Protein AF-A0A8T4VL46-F1 (afdb_monomer)

Mean predicted aligned error: 4.06 Å

pLDDT: mean 91.58, std 6.76, range [47.56, 97.81]

Secondary structure (DSSP, 8-state):
-PPPB-EEEEEE-PPTT---EESSS-EEEEE-SS-EEEEEE-GGG-GGGEESS--S-TT-TTTS-GGG--TTEEEEEEEE-SSS-EETTEEEE-TT-EEEEEEE-STTTSTTSS-B-TT-EEEEEEE-SSSPPEEEEEE--SS--SS-----

Radius of gyration: 14.81 Å; Cα contacts (8 Å, |Δi|>4): 368; chains: 1; bounding box: 34×27×42 Å

Foldseek 3Di:
DDDFAFKDKDKDADDVPDDKFWLQQKWKWKDLPPDIEIEGEDQLPHQQQEQAEPDDDPPDSVRHVLVPAFLRYKGKHWHDDDPPQDDSNTGIHDPPTMMIIMAGQPACRGVVNHGQHAQTWMWMWIGTPDDDIDIDTFTHHNDDPDPDDDTD

Solvent-accessible surface area (backbone atoms only — not comparable to full-atom values): 8465 Å² total; per-residue (Å²): 125,57,78,58,50,36,70,46,78,47,78,45,63,67,60,92,89,57,72,75,35,48,47,71,67,21,37,36,40,42,30,60,86,83,52,74,30,62,25,36,53,56,18,65,87,37,66,54,26,33,25,87,64,63,78,80,68,90,84,44,66,88,52,32,44,55,90,76,41,45,38,46,28,29,27,44,27,33,65,37,68,91,84,70,49,62,40,67,80,50,36,33,43,39,95,85,27,30,36,32,41,37,37,30,19,42,45,77,48,8,47,67,46,33,48,50,51,66,64,39,51,37,42,33,35,40,37,48,76,66,80,78,63,46,80,45,55,36,63,41,55,90,67,50,86,63,96,76,82,92,80,99

Sequence (152 aa):
TYNDIWCLAVIVAPKPGSERIDLNTTYILLSDGTKKALLSYAGYNTTEFWDADVNGDIFSTTDVNWTNLSNEQFGIGVLQDYDGSMSQTNPVLNRGDKAVLYIFTNDTTGVFSDQIPTRTEIFGRIIPEIGSPGVISFTSPKAYVNKIYVLQ

Nearest PDB structures (foldseek):
  7ofq-assembly1_B  TM=8.487E-01  e=1.292E-13  Methanocaldococcus villosus
  5ya6-assembly1_A  TM=8.967E-01  e=7.562E-13  Methanocaldococcus jannaschii DSM 2661
  5o4u-assembly1_O  TM=9.314E-01  e=4.172E-12  Pyrococcus furiosus DSM 3638
  7ofq-assembly1_A  TM=8.809E-01  e=2.183E-12  Methanocaldococcus villosus
  8rh5-assembly1_V  TM=8.743E-01  e=3.496E-12  Oxyplasma meridianum

Structure (mmCIF, N/CA/C/O backbone):
data_AF-A0A8T4VL46-F1
#
_entry.id   AF-A0A8T4VL46-F1
#
loop_
_atom_site.group_PDB
_atom_site.id
_atom_site.type_symbol
_atom_site.label_atom_id
_atom_site.label_alt_id
_atom_site.label_comp_id
_atom_site.label_asym_id
_atom_site.label_entity_id
_atom_site.label_seq_id
_atom_site.pdbx_PDB_ins_code
_atom_site.Cartn_x
_atom_site.Cartn_y
_atom_site.Cartn_z
_atom_site.occupancy
_atom_site.B_iso_or_equiv
_atom_site.auth_seq_id
_atom_site.auth_comp_id
_atom_site.auth_asym_id
_atom_site.auth_atom_id
_atom_site.pdbx_PDB_model_num
ATOM 1 N N . THR A 1 1 ? -10.001 -14.162 20.152 1.00 47.56 1 THR A N 1
ATOM 2 C CA . THR A 1 1 ? -10.235 -13.072 19.186 1.00 47.56 1 THR A CA 1
ATOM 3 C C . THR A 1 1 ? -8.888 -12.554 18.763 1.00 47.56 1 THR A C 1
ATOM 5 O O . THR A 1 1 ? -8.031 -12.397 19.624 1.00 47.56 1 THR A O 1
ATOM 8 N N . TYR A 1 2 ? -8.662 -12.417 17.460 1.00 57.84 2 TYR A N 1
ATOM 9 C CA . TYR A 1 2 ? -7.465 -11.736 16.969 1.00 57.84 2 TYR A CA 1
ATOM 10 C C . TYR A 1 2 ? -7.646 -10.222 17.127 1.00 57.84 2 TYR A C 1
ATOM 12 O O . TYR A 1 2 ? -8.784 -9.757 17.207 1.00 57.84 2 TYR A O 1
ATOM 20 N N . ASN A 1 3 ? -6.530 -9.496 17.213 1.00 79.69 3 ASN A N 1
ATOM 21 C CA . ASN A 1 3 ? -6.520 -8.034 17.163 1.00 79.69 3 ASN A CA 1
ATOM 22 C C . ASN A 1 3 ? -7.058 -7.548 15.804 1.00 79.69 3 ASN A C 1
ATOM 24 O O . ASN A 1 3 ? -7.160 -8.336 14.857 1.00 79.69 3 ASN A O 1
ATOM 28 N N . ASP A 1 4 ? -7.415 -6.270 15.731 1.00 91.69 4 ASP A N 1
ATOM 29 C CA . ASP A 1 4 ? -7.950 -5.630 14.532 1.00 91.69 4 ASP A CA 1
ATOM 30 C C . ASP A 1 4 ? -6.901 -5.570 13.393 1.00 91.69 4 ASP A C 1
ATOM 32 O O . ASP A 1 4 ? -5.742 -5.970 13.561 1.00 91.69 4 ASP A O 1
ATOM 36 N N . ILE A 1 5 ? -7.290 -5.139 12.183 1.00 92.06 5 ILE A N 1
ATOM 37 C CA . ILE A 1 5 ? -6.353 -5.119 11.043 1.00 92.06 5 ILE A CA 1
ATOM 38 C C . ILE A 1 5 ? -5.328 -3.996 11.241 1.00 92.06 5 ILE A C 1
ATOM 40 O O . ILE A 1 5 ? -5.680 -2.820 11.331 1.00 92.06 5 ILE A O 1
ATOM 44 N N . TRP A 1 6 ? -4.050 -4.366 11.256 1.00 90.94 6 TRP A N 1
ATOM 45 C CA . TRP A 1 6 ? -2.928 -3.459 11.515 1.00 90.94 6 TRP A CA 1
ATOM 46 C C . TRP A 1 6 ? -1.954 -3.321 10.325 1.00 90.94 6 TRP A C 1
ATOM 48 O O . TRP A 1 6 ? -1.105 -2.429 10.326 1.00 90.94 6 TRP A O 1
ATOM 58 N N . CYS A 1 7 ? -2.116 -4.158 9.293 1.00 91.88 7 CYS A N 1
ATOM 59 C CA . CYS A 1 7 ? -1.367 -4.123 8.036 1.00 91.88 7 CYS A CA 1
ATOM 60 C C . CYS A 1 7 ? -2.312 -4.326 6.848 1.00 91.88 7 CYS A C 1
ATOM 62 O O . CYS A 1 7 ? -3.153 -5.228 6.863 1.00 91.88 7 CYS A O 1
ATOM 64 N N . LEU A 1 8 ? -2.121 -3.541 5.791 1.00 94.25 8 LEU A N 1
ATOM 65 C CA . LEU A 1 8 ? -2.757 -3.731 4.491 1.00 94.25 8 LEU A CA 1
ATOM 66 C C . LEU A 1 8 ? -1.683 -3.960 3.426 1.00 94.25 8 LEU A C 1
ATOM 68 O O . LEU A 1 8 ? -0.712 -3.212 3.338 1.00 94.25 8 LEU A O 1
ATOM 72 N N . ALA A 1 9 ? -1.891 -4.977 2.595 1.00 94.69 9 ALA A N 1
ATOM 73 C CA . ALA A 1 9 ? -1.083 -5.252 1.415 1.00 94.69 9 ALA A CA 1
ATOM 74 C C . ALA A 1 9 ? -1.971 -5.100 0.176 1.00 94.69 9 ALA A C 1
ATOM 76 O O . ALA A 1 9 ? -2.883 -5.900 -0.043 1.00 94.69 9 ALA A O 1
ATOM 77 N N . VAL A 1 10 ? -1.740 -4.051 -0.614 1.00 95.62 10 VAL A N 1
ATOM 78 C CA . VAL A 1 10 ? -2.548 -3.741 -1.800 1.00 95.62 10 VAL A CA 1
ATOM 79 C C . VAL A 1 10 ? -1.784 -4.154 -3.049 1.00 95.62 10 VAL A C 1
ATOM 81 O O . VAL A 1 10 ? -0.779 -3.543 -3.397 1.00 95.62 10 VAL A O 1
ATOM 84 N N . ILE A 1 11 ? -2.261 -5.192 -3.734 1.00 95.56 11 ILE A N 1
ATOM 85 C CA . ILE A 1 11 ? -1.632 -5.672 -4.968 1.00 95.56 11 ILE A CA 1
ATOM 86 C C . ILE A 1 11 ? -2.073 -4.789 -6.134 1.00 95.56 11 ILE A C 1
ATOM 88 O O . ILE A 1 11 ? -3.269 -4.622 -6.383 1.00 95.56 11 ILE A O 1
ATOM 92 N N . VAL A 1 12 ? -1.104 -4.263 -6.877 1.00 95.44 12 VAL A N 1
ATOM 93 C CA . VAL A 1 12 ? -1.326 -3.409 -8.045 1.00 95.44 12 VAL A CA 1
ATOM 94 C C . VAL A 1 12 ? -0.625 -3.955 -9.280 1.00 95.44 12 VAL A C 1
ATOM 96 O O . VAL A 1 12 ? 0.417 -4.603 -9.200 1.00 95.44 12 VAL A O 1
ATOM 99 N N . ALA A 1 13 ? -1.214 -3.671 -10.438 1.00 94.88 13 ALA A N 1
ATOM 100 C CA . ALA A 1 13 ? -0.642 -3.947 -11.747 1.00 94.88 13 ALA A CA 1
ATOM 101 C C . ALA A 1 13 ? -1.089 -2.854 -12.732 1.00 94.88 13 ALA A C 1
ATOM 103 O O . ALA A 1 13 ? -2.225 -2.367 -12.624 1.00 94.88 13 ALA A O 1
ATOM 104 N N . PRO A 1 14 ? -0.249 -2.464 -13.704 1.00 92.88 14 PRO A N 1
ATOM 105 C CA . PRO A 1 14 ? -0.652 -1.519 -14.734 1.00 92.88 14 PRO A CA 1
ATOM 106 C C . PRO A 1 14 ? -1.703 -2.141 -15.658 1.00 92.88 14 PRO A C 1
ATOM 108 O O . PRO A 1 14 ? -1.721 -3.349 -15.916 1.00 92.88 14 PRO A O 1
ATOM 111 N N . LYS A 1 15 ? -2.598 -1.305 -16.196 1.00 89.06 15 LYS A N 1
ATOM 112 C CA . LYS A 1 15 ? -3.577 -1.774 -17.182 1.00 89.06 15 LYS A CA 1
ATOM 113 C C . LYS A 1 15 ? -2.851 -2.144 -18.483 1.00 89.06 15 LYS A C 1
ATOM 115 O O . LYS A 1 15 ? -1.887 -1.478 -18.863 1.00 89.06 15 LYS A O 1
ATOM 120 N N . PRO A 1 16 ? -3.308 -3.172 -19.219 1.00 86.25 16 PRO A N 1
ATOM 121 C CA . PRO A 1 16 ? -2.752 -3.471 -20.532 1.00 86.25 16 PRO A CA 1
ATOM 122 C C . PRO A 1 16 ? -2.802 -2.241 -21.447 1.00 86.25 16 PRO A C 1
ATOM 124 O O . PRO A 1 16 ? -3.864 -1.658 -21.648 1.00 86.25 16 PRO A O 1
ATOM 127 N N . GLY A 1 17 ? -1.652 -1.857 -22.004 1.00 82.25 17 GLY A N 1
ATOM 128 C CA . GLY A 1 17 ? -1.538 -0.671 -22.860 1.00 82.25 17 GLY A CA 1
ATOM 129 C C . GLY A 1 17 ? -1.326 0.649 -22.114 1.00 82.25 17 GLY A C 1
ATOM 130 O O . GLY A 1 17 ? -1.221 1.677 -22.774 1.00 82.25 17 GLY A O 1
ATOM 131 N N . SER A 1 18 ? -1.229 0.635 -20.781 1.00 85.56 18 SER A N 1
ATOM 132 C CA . SER A 1 18 ? -0.713 1.775 -20.022 1.00 85.56 18 SER A CA 1
ATOM 133 C C . SER A 1 18 ? 0.751 2.045 -20.362 1.00 85.56 18 SER A C 1
ATOM 135 O O . SER A 1 18 ? 1.517 1.125 -20.662 1.00 85.56 18 SER A O 1
ATOM 137 N N . GLU A 1 19 ? 1.127 3.319 -20.286 1.00 89.56 19 GLU A N 1
ATOM 138 C CA . GLU A 1 19 ? 2.529 3.717 -20.216 1.00 89.56 19 GLU A CA 1
ATOM 139 C C . GLU A 1 19 ? 3.150 3.277 -18.881 1.00 89.56 19 GLU A C 1
ATOM 141 O O . GLU A 1 19 ? 2.468 2.740 -18.003 1.00 89.56 19 GLU A O 1
ATOM 146 N N . ARG A 1 20 ? 4.462 3.477 -18.753 1.00 92.69 20 ARG A N 1
ATOM 147 C CA . ARG A 1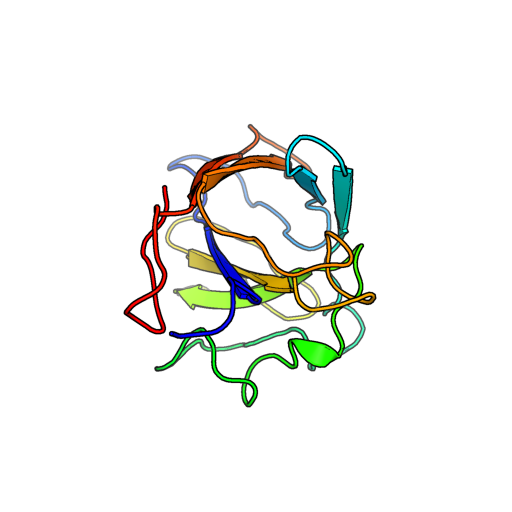 20 ? 5.198 3.193 -17.519 1.00 92.69 20 ARG A CA 1
ATOM 148 C C . ARG A 1 20 ? 4.676 4.075 -16.386 1.00 92.69 20 ARG A C 1
ATOM 150 O O . ARG A 1 20 ? 4.448 5.263 -16.595 1.00 92.69 20 ARG A O 1
ATOM 157 N N . ILE A 1 21 ? 4.502 3.490 -15.207 1.00 94.94 21 ILE A N 1
ATOM 158 C CA . ILE A 1 21 ? 4.022 4.187 -14.013 1.00 94.94 21 ILE A CA 1
ATOM 159 C C . ILE A 1 21 ? 5.150 4.198 -12.991 1.00 94.94 21 ILE A C 1
ATOM 161 O O . ILE A 1 21 ? 5.5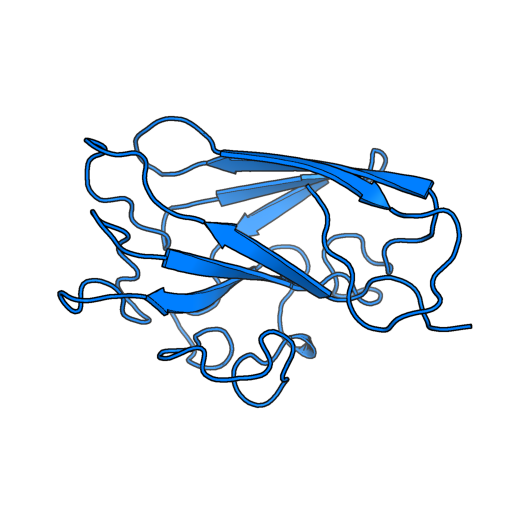46 3.139 -12.517 1.00 94.94 21 ILE A O 1
ATOM 165 N N . ASP A 1 22 ? 5.647 5.377 -12.634 1.00 95.69 22 ASP A N 1
ATOM 166 C CA . ASP A 1 22 ? 6.598 5.511 -11.533 1.00 95.69 22 ASP A CA 1
ATOM 167 C C . ASP A 1 22 ? 5.850 5.508 -10.188 1.00 95.69 22 ASP A C 1
ATOM 169 O O . ASP A 1 22 ? 4.982 6.347 -9.921 1.00 95.69 22 ASP A O 1
ATOM 173 N N . LEU A 1 23 ? 6.152 4.527 -9.335 1.00 96.12 23 LEU A N 1
ATOM 174 C CA . LEU A 1 23 ? 5.566 4.443 -7.999 1.00 96.12 23 LEU A CA 1
ATOM 175 C C . LEU A 1 23 ? 6.190 5.434 -7.009 1.00 96.12 23 LEU A C 1
ATOM 177 O O . LEU A 1 23 ? 5.581 5.704 -5.976 1.00 96.12 23 LEU A O 1
ATOM 181 N N . ASN A 1 24 ? 7.347 6.021 -7.320 1.00 95.81 24 ASN A N 1
ATOM 182 C CA . ASN A 1 24 ? 7.985 7.033 -6.480 1.00 95.81 24 ASN A CA 1
ATOM 183 C C . ASN A 1 24 ? 7.199 8.356 -6.476 1.00 95.81 24 ASN A C 1
ATOM 185 O O . ASN A 1 24 ? 7.139 9.052 -5.465 1.00 95.81 24 ASN A O 1
ATOM 189 N N . THR A 1 25 ? 6.554 8.682 -7.598 1.00 94.94 25 THR A N 1
ATOM 190 C CA . THR A 1 25 ? 5.698 9.869 -7.770 1.00 94.94 25 THR A CA 1
ATOM 191 C C . THR A 1 25 ? 4.206 9.557 -7.602 1.00 94.94 25 THR A C 1
ATOM 193 O O . THR A 1 25 ? 3.354 10.431 -7.773 1.00 94.94 25 THR A O 1
ATOM 196 N N . THR A 1 26 ? 3.871 8.317 -7.238 1.00 96.50 26 THR A N 1
ATOM 197 C CA . THR A 1 26 ? 2.498 7.879 -6.977 1.00 96.50 26 THR A CA 1
ATOM 198 C C . THR A 1 26 ? 2.075 8.237 -5.554 1.00 96.50 26 THR A C 1
ATOM 200 O O . THR A 1 26 ? 2.818 8.039 -4.594 1.00 96.50 26 THR A O 1
ATOM 203 N N . TYR A 1 27 ? 0.832 8.694 -5.405 1.00 97.19 27 TYR A N 1
ATOM 204 C CA . TYR A 1 27 ? 0.225 8.955 -4.103 1.00 97.19 27 TYR A CA 1
ATOM 205 C C . TYR A 1 27 ? -0.940 8.011 -3.825 1.00 97.19 27 TYR A C 1
ATOM 207 O O . TYR A 1 27 ? -1.726 7.692 -4.721 1.00 97.19 27 TYR A O 1
ATOM 215 N N . ILE A 1 28 ? -1.115 7.623 -2.562 1.00 97.81 28 ILE A N 1
ATOM 216 C CA . ILE A 1 28 ? -2.300 6.881 -2.116 1.00 97.81 28 ILE A CA 1
ATOM 217 C C . ILE A 1 28 ? -3.137 7.790 -1.226 1.00 97.81 28 ILE A C 1
ATOM 219 O O . ILE A 1 28 ? -2.685 8.240 -0.180 1.00 97.81 28 ILE A O 1
ATOM 223 N N . LEU A 1 29 ? -4.379 8.041 -1.621 1.00 97.31 29 LEU A N 1
ATOM 224 C CA . LEU A 1 29 ? -5.389 8.603 -0.734 1.00 97.31 29 LEU A CA 1
ATOM 225 C C . LEU A 1 29 ? -6.123 7.458 -0.052 1.00 97.31 29 LEU A C 1
ATOM 227 O O . LEU A 1 29 ? -6.634 6.581 -0.744 1.00 97.31 29 LEU A O 1
ATOM 231 N N . LEU A 1 30 ? -6.231 7.483 1.273 1.00 97.19 30 LEU A N 1
ATOM 232 C CA . LEU A 1 30 ? -6.958 6.464 2.031 1.00 97.19 30 LEU A CA 1
ATOM 233 C C . LEU A 1 30 ? -7.799 7.104 3.139 1.00 97.19 30 LEU A C 1
ATOM 235 O O . LEU A 1 30 ? -7.394 8.099 3.739 1.00 97.19 30 LEU A O 1
ATOM 239 N N . SER A 1 31 ? -8.984 6.556 3.398 1.00 96.25 31 SER A N 1
ATOM 240 C CA . SER A 1 31 ? -9.911 7.051 4.412 1.00 96.25 31 SER A CA 1
ATOM 241 C C . SER A 1 31 ? -10.740 5.928 5.023 1.00 96.25 31 SER A C 1
ATOM 243 O O . SER A 1 31 ? -11.135 4.999 4.324 1.00 96.25 31 SER A O 1
ATOM 245 N N . ASP A 1 32 ? -11.037 6.067 6.313 1.00 94.75 32 ASP A N 1
ATOM 246 C CA . ASP A 1 32 ? -11.966 5.235 7.090 1.00 94.75 32 ASP A CA 1
ATOM 247 C C . ASP A 1 32 ? -13.321 5.936 7.342 1.00 94.75 32 ASP A C 1
ATOM 249 O O . ASP A 1 32 ? -14.099 5.548 8.213 1.00 94.75 32 ASP A O 1
ATOM 253 N N . GLY A 1 33 ? -13.579 7.041 6.631 1.00 93.75 33 GLY A N 1
ATOM 254 C CA . GLY A 1 33 ? -14.738 7.914 6.830 1.00 93.75 33 GLY A CA 1
ATOM 255 C C . GLY A 1 33 ? -14.550 9.009 7.888 1.00 93.75 33 GLY A C 1
ATOM 256 O O . GLY A 1 33 ? -15.241 10.026 7.818 1.00 93.75 33 GLY A O 1
ATOM 257 N N . THR A 1 34 ? -13.587 8.869 8.804 1.00 93.31 34 THR A N 1
ATOM 258 C CA . THR A 1 34 ? -13.288 9.863 9.854 1.00 93.31 34 THR A CA 1
ATOM 259 C C . THR A 1 34 ? -11.978 10.591 9.573 1.00 93.31 34 THR A C 1
ATOM 261 O O . THR A 1 34 ? -11.921 11.822 9.581 1.00 93.31 34 THR A O 1
ATOM 264 N N . LYS A 1 35 ? -10.921 9.834 9.288 1.00 93.44 35 LYS A N 1
ATOM 265 C CA . LYS A 1 35 ? -9.591 10.307 8.927 1.00 93.44 35 LYS A CA 1
ATOM 266 C C . LYS A 1 35 ? -9.339 10.113 7.441 1.00 93.44 35 LYS A C 1
ATOM 268 O O . LYS A 1 35 ? -9.921 9.257 6.772 1.00 93.44 35 LYS A O 1
ATOM 273 N N . LYS A 1 36 ? -8.460 10.958 6.916 1.00 94.69 36 LYS A N 1
ATOM 274 C CA . LYS A 1 36 ? -7.955 10.895 5.548 1.00 94.69 36 LYS A CA 1
ATOM 275 C C . LYS A 1 36 ? -6.448 11.019 5.612 1.00 94.69 36 LYS A C 1
ATOM 277 O O . LYS A 1 36 ? -5.953 11.901 6.309 1.00 94.69 36 LYS A O 1
ATOM 282 N N . ALA A 1 37 ? -5.758 10.180 4.863 1.00 94.94 37 ALA A N 1
ATOM 283 C CA . ALA A 1 37 ? -4.317 10.228 4.731 1.00 94.94 37 ALA A CA 1
ATOM 284 C C . ALA A 1 37 ? -3.922 10.297 3.260 1.00 94.94 37 ALA A C 1
ATOM 286 O O . ALA A 1 37 ? -4.599 9.738 2.389 1.00 94.94 37 ALA A O 1
ATOM 287 N N . LEU A 1 38 ? -2.824 11.001 3.012 1.00 97.06 38 LEU A N 1
ATOM 288 C CA . LEU A 1 38 ? -2.118 11.028 1.744 1.00 97.06 38 LEU A CA 1
ATOM 289 C C . LEU A 1 38 ? -0.776 10.344 1.982 1.00 97.06 38 LEU A C 1
ATOM 291 O O . LEU A 1 38 ? 0.027 10.834 2.769 1.00 97.06 38 LEU A O 1
ATOM 295 N N . LEU A 1 39 ? -0.560 9.208 1.331 1.00 97.38 39 LEU A N 1
ATOM 296 C CA . LEU A 1 39 ? 0.637 8.400 1.504 1.00 97.38 39 LEU A CA 1
ATOM 297 C C . LEU A 1 39 ? 1.587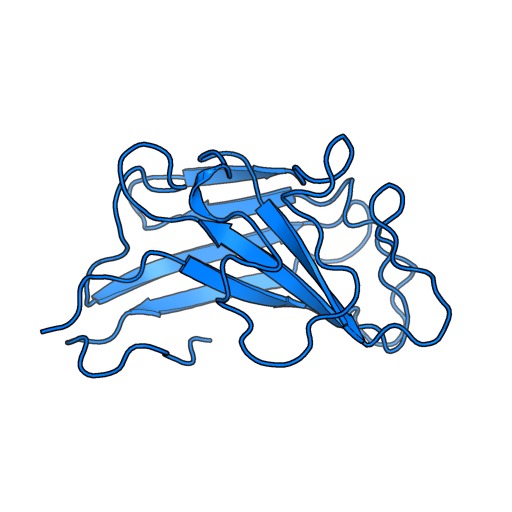 8.608 0.329 1.00 97.38 39 LEU A C 1
ATOM 299 O O . LEU A 1 39 ? 1.153 8.630 -0.827 1.00 97.38 39 LEU A O 1
ATOM 303 N N . SER A 1 40 ? 2.873 8.711 0.644 1.00 97.06 40 SER A N 1
ATOM 304 C CA . SER A 1 40 ? 3.985 8.793 -0.306 1.00 97.06 40 SER A CA 1
ATOM 305 C C . SER A 1 40 ? 4.969 7.641 -0.093 1.00 97.06 40 SER A C 1
ATOM 307 O O . SER A 1 40 ? 5.007 7.032 0.978 1.00 97.06 40 SER A O 1
ATOM 309 N N . TYR A 1 41 ? 5.748 7.305 -1.119 1.00 96.94 41 TYR A N 1
ATOM 310 C CA . TYR A 1 41 ? 6.684 6.192 -1.026 1.00 96.94 41 TYR A CA 1
ATOM 311 C C . TYR A 1 41 ? 7.839 6.510 -0.065 1.00 96.94 41 TYR A C 1
ATOM 313 O O . TYR A 1 41 ? 8.522 7.525 -0.204 1.00 96.94 41 TYR A O 1
ATOM 321 N N . ALA A 1 42 ? 8.080 5.628 0.907 1.00 95.25 42 ALA A N 1
ATOM 322 C CA . ALA A 1 42 ? 9.106 5.836 1.929 1.00 95.25 42 ALA A CA 1
ATOM 323 C C . ALA A 1 42 ? 10.481 5.250 1.567 1.00 95.25 42 ALA A C 1
ATOM 325 O O . ALA A 1 42 ? 11.501 5.665 2.120 1.00 95.25 42 ALA A O 1
ATOM 326 N N . GLY A 1 43 ? 10.529 4.278 0.651 1.00 91.19 43 GLY A N 1
ATOM 327 C CA . GLY A 1 43 ? 11.732 3.476 0.412 1.00 91.19 43 GLY A CA 1
ATOM 328 C C . GLY A 1 43 ? 12.798 4.135 -0.466 1.00 91.19 43 GLY A C 1
ATOM 329 O O . GLY A 1 43 ? 13.910 3.621 -0.546 1.00 91.19 43 GLY A O 1
ATOM 330 N N . TYR A 1 44 ? 12.539 5.307 -1.058 1.00 91.81 44 TYR A N 1
ATOM 331 C CA . TYR A 1 44 ? 13.522 5.988 -1.915 1.00 91.81 44 TYR A CA 1
ATOM 332 C C . TYR A 1 44 ? 14.868 6.227 -1.202 1.00 91.81 44 TYR A C 1
ATOM 334 O O . TYR A 1 44 ? 15.928 6.085 -1.803 1.00 91.81 44 TYR A O 1
ATOM 342 N N . ASN A 1 45 ? 14.834 6.546 0.099 1.00 88.88 45 ASN A N 1
ATOM 343 C CA . ASN A 1 45 ? 16.032 6.827 0.902 1.00 88.88 45 ASN A CA 1
ATOM 344 C C . ASN A 1 45 ? 16.457 5.670 1.824 1.00 88.88 45 ASN A C 1
ATOM 346 O O . ASN A 1 45 ? 17.461 5.795 2.523 1.00 88.88 45 ASN A O 1
ATOM 350 N N . THR A 1 46 ? 15.699 4.570 1.885 1.00 91.44 46 THR A N 1
ATOM 351 C CA . THR A 1 46 ? 15.977 3.453 2.802 1.00 91.44 46 THR A CA 1
ATOM 352 C C . THR A 1 46 ? 15.426 2.131 2.281 1.00 91.44 46 THR A C 1
ATOM 354 O O . THR A 1 46 ? 14.321 2.068 1.751 1.00 91.44 46 THR A O 1
ATOM 357 N N . THR A 1 47 ? 16.187 1.053 2.455 1.00 90.56 47 THR A N 1
ATOM 358 C CA . THR A 1 47 ? 15.765 -0.295 2.052 1.00 90.56 47 THR A CA 1
ATOM 359 C C . THR A 1 47 ? 14.712 -0.884 2.987 1.00 90.56 47 THR A C 1
ATOM 361 O O . THR A 1 47 ? 14.094 -1.876 2.639 1.00 90.56 47 THR A O 1
ATOM 364 N N . GLU A 1 48 ? 14.471 -0.287 4.160 1.00 92.56 48 GLU A N 1
ATOM 365 C CA . GLU A 1 48 ? 13.507 -0.803 5.149 1.00 92.56 48 GLU A CA 1
ATOM 366 C C . GLU A 1 48 ? 12.065 -0.895 4.626 1.00 92.56 48 GLU A C 1
ATOM 368 O O . GLU A 1 48 ? 11.256 -1.646 5.170 1.00 92.56 48 GLU A O 1
ATOM 373 N N . PHE A 1 49 ? 11.736 -0.122 3.588 1.00 93.88 49 PHE A N 1
ATOM 374 C CA . PHE A 1 49 ? 10.397 -0.045 2.997 1.00 93.88 49 PHE A CA 1
ATOM 375 C C . PHE A 1 49 ? 10.357 -0.562 1.556 1.00 93.88 49 PHE A C 1
ATOM 377 O O . PHE A 1 49 ? 9.453 -0.213 0.789 1.00 93.88 49 PHE A O 1
ATOM 384 N N . TRP A 1 50 ? 11.367 -1.344 1.181 1.00 94.81 50 TRP A N 1
ATOM 385 C CA . TRP A 1 50 ? 11.525 -1.933 -0.136 1.00 94.81 50 TRP A CA 1
ATOM 386 C C . TRP A 1 50 ? 11.800 -3.429 -0.015 1.00 94.81 50 TRP A C 1
ATOM 388 O O . TRP A 1 50 ? 12.856 -3.826 0.472 1.00 94.81 50 TRP A O 1
ATOM 398 N N . ASP A 1 51 ? 10.882 -4.232 -0.538 1.00 94.38 51 ASP A N 1
ATOM 399 C CA . ASP A 1 51 ? 11.091 -5.659 -0.747 1.00 94.38 51 ASP A CA 1
ATOM 400 C C . ASP A 1 51 ? 11.350 -5.922 -2.237 1.00 94.38 51 ASP A C 1
ATOM 402 O O . ASP A 1 51 ? 10.494 -5.689 -3.093 1.00 94.38 51 ASP A O 1
ATOM 406 N N . ALA A 1 52 ? 12.568 -6.361 -2.549 1.00 92.75 52 ALA A N 1
ATOM 407 C CA . ALA A 1 52 ? 13.021 -6.573 -3.919 1.00 92.75 52 ALA A CA 1
ATOM 408 C C . ALA A 1 52 ? 12.465 -7.855 -4.559 1.00 92.75 52 ALA A C 1
ATOM 410 O O . ALA A 1 52 ? 12.527 -7.974 -5.780 1.00 92.75 52 ALA A O 1
ATOM 411 N N . ASP A 1 53 ? 11.984 -8.811 -3.760 1.00 91.88 53 ASP A N 1
ATOM 412 C CA . ASP A 1 53 ? 11.465 -10.096 -4.232 1.00 91.88 53 ASP A CA 1
ATOM 413 C C . ASP A 1 53 ? 10.551 -10.699 -3.160 1.00 91.88 53 ASP A C 1
ATOM 415 O O . ASP A 1 53 ? 10.995 -11.430 -2.269 1.00 91.88 53 ASP A O 1
ATOM 419 N N . VAL A 1 54 ? 9.258 -10.386 -3.260 1.00 91.62 54 VAL A N 1
ATOM 420 C CA . VAL A 1 54 ? 8.237 -10.855 -2.321 1.00 91.62 54 VAL A CA 1
ATOM 421 C C . VAL A 1 54 ? 8.079 -12.367 -2.471 1.00 91.62 54 VAL A C 1
ATOM 423 O O . VAL A 1 54 ? 7.320 -12.861 -3.312 1.00 91.62 54 VAL A O 1
ATOM 426 N N . ASN A 1 55 ? 8.768 -13.119 -1.615 1.00 85.94 55 ASN A N 1
ATOM 427 C CA . ASN A 1 55 ? 8.800 -14.574 -1.653 1.00 85.94 55 ASN A CA 1
ATOM 428 C C . ASN A 1 55 ? 8.313 -15.179 -0.330 1.00 85.94 55 ASN A C 1
ATOM 430 O O . ASN A 1 55 ? 9.057 -15.311 0.641 1.00 85.94 55 ASN A O 1
ATOM 434 N N . GLY A 1 56 ? 7.045 -15.594 -0.305 1.00 87.12 56 GLY A N 1
ATOM 435 C CA . GLY A 1 56 ? 6.432 -16.244 0.854 1.00 87.12 56 GLY A CA 1
ATOM 436 C C . GLY A 1 56 ? 5.375 -15.379 1.537 1.00 87.12 56 GLY A C 1
ATOM 437 O O . GLY A 1 56 ? 4.324 -15.114 0.952 1.00 87.12 56 GLY A O 1
ATOM 438 N N . ASP A 1 57 ? 5.599 -15.028 2.806 1.00 89.00 57 ASP A N 1
ATOM 439 C CA . ASP A 1 57 ? 4.626 -14.292 3.621 1.00 89.00 57 ASP A CA 1
ATOM 440 C C . ASP A 1 57 ? 4.701 -12.783 3.354 1.00 89.00 57 ASP A C 1
ATOM 442 O O . ASP A 1 57 ? 5.572 -12.091 3.868 1.00 89.00 57 ASP A O 1
ATOM 446 N N . ILE A 1 58 ? 3.724 -12.266 2.603 1.00 90.81 58 ILE A N 1
ATOM 447 C CA . ILE A 1 58 ? 3.582 -10.840 2.260 1.00 90.81 58 ILE A CA 1
ATOM 448 C C . ILE A 1 58 ? 3.534 -9.936 3.507 1.00 90.81 58 ILE A C 1
ATOM 450 O O . ILE A 1 58 ? 3.855 -8.755 3.418 1.00 90.81 58 ILE A O 1
ATOM 454 N N . PHE A 1 59 ? 3.131 -10.457 4.669 1.00 90.00 59 PHE A N 1
ATOM 455 C CA . PHE A 1 59 ? 3.055 -9.694 5.917 1.00 90.00 59 PHE A CA 1
ATOM 456 C C . PHE A 1 59 ? 4.272 -9.897 6.829 1.00 90.00 59 PHE A C 1
ATOM 458 O O . PHE A 1 59 ? 4.242 -9.474 7.988 1.00 90.00 59 PHE A O 1
ATOM 465 N N . SER A 1 60 ? 5.342 -10.527 6.336 1.00 85.56 60 SER A N 1
ATOM 466 C CA . SER A 1 60 ? 6.578 -10.679 7.096 1.00 85.56 60 SER A CA 1
ATOM 467 C C . SER A 1 60 ? 7.204 -9.319 7.416 1.00 85.56 60 SER A C 1
ATOM 469 O O . SER A 1 60 ? 7.255 -8.415 6.583 1.00 85.56 60 SER A O 1
ATOM 471 N N . THR A 1 61 ? 7.720 -9.175 8.638 1.00 77.25 61 THR A N 1
ATOM 472 C CA . THR A 1 61 ? 8.498 -7.998 9.056 1.00 77.25 61 THR A CA 1
ATOM 473 C C . THR A 1 61 ? 9.978 -8.107 8.688 1.00 77.25 61 THR A C 1
ATOM 475 O O . THR A 1 61 ? 10.748 -7.206 9.010 1.00 77.25 61 THR A O 1
ATOM 478 N N . THR A 1 62 ? 10.406 -9.231 8.102 1.00 75.88 62 THR A N 1
ATOM 479 C CA . THR A 1 62 ? 11.792 -9.426 7.643 1.00 75.88 62 THR A CA 1
ATOM 480 C C . THR A 1 62 ? 12.088 -8.668 6.361 1.00 75.88 62 THR A C 1
ATOM 482 O O . THR A 1 62 ? 13.235 -8.280 6.156 1.00 75.88 62 THR A O 1
ATOM 485 N N . ASP A 1 63 ? 11.057 -8.444 5.545 1.00 73.31 63 ASP A N 1
ATOM 486 C CA . ASP A 1 63 ? 11.212 -7.955 4.176 1.00 73.31 63 ASP A CA 1
ATOM 487 C C . ASP A 1 63 ? 10.824 -6.472 4.094 1.00 73.31 63 ASP A C 1
ATOM 489 O O . ASP A 1 63 ? 11.557 -5.664 3.530 1.00 73.31 63 ASP A O 1
ATOM 493 N N . VAL A 1 64 ? 9.743 -6.079 4.784 1.00 82.25 64 VAL A N 1
ATOM 494 C CA . VAL A 1 64 ? 9.384 -4.673 5.024 1.00 82.25 64 VAL A CA 1
ATOM 495 C C . VAL A 1 64 ? 9.201 -4.405 6.511 1.00 82.25 64 VAL A C 1
ATOM 497 O O . VAL A 1 64 ? 8.463 -5.100 7.213 1.00 82.25 64 VAL A O 1
ATOM 500 N N . ASN A 1 65 ? 9.833 -3.341 7.006 1.00 85.50 65 ASN A N 1
ATOM 501 C CA . ASN A 1 65 ? 9.692 -2.907 8.389 1.00 85.50 65 ASN A CA 1
ATOM 502 C C . ASN A 1 65 ? 8.413 -2.076 8.578 1.00 85.50 65 ASN A C 1
ATOM 504 O O . ASN A 1 65 ? 8.436 -0.847 8.655 1.00 85.50 65 ASN A O 1
ATOM 508 N N . TRP A 1 66 ? 7.283 -2.776 8.678 1.00 81.50 66 TRP A N 1
ATOM 509 C CA . TRP A 1 66 ? 5.951 -2.198 8.878 1.00 81.50 66 TRP A CA 1
ATOM 510 C C . TRP A 1 66 ? 5.885 -1.176 10.014 1.00 81.50 66 TRP A C 1
ATOM 512 O O . TRP A 1 66 ? 5.231 -0.150 9.875 1.00 81.50 66 TRP A O 1
ATOM 522 N N . THR A 1 67 ? 6.573 -1.440 11.127 1.00 80.12 67 THR A N 1
ATOM 523 C CA . THR A 1 67 ? 6.492 -0.611 12.337 1.00 80.12 67 THR A CA 1
ATOM 524 C C . THR A 1 67 ? 7.174 0.747 12.209 1.00 80.12 67 THR A C 1
ATOM 526 O O . THR A 1 67 ? 6.886 1.636 13.007 1.00 80.12 67 THR A O 1
ATOM 529 N N . ASN A 1 68 ? 8.045 0.913 11.211 1.00 87.50 68 ASN A N 1
ATOM 530 C CA . ASN A 1 68 ? 8.739 2.170 10.945 1.00 87.50 68 ASN A CA 1
ATOM 531 C C . ASN A 1 68 ? 8.042 3.028 9.874 1.00 87.50 68 ASN A C 1
ATOM 533 O O . ASN A 1 68 ? 8.441 4.177 9.683 1.00 87.50 68 ASN A O 1
ATOM 537 N N . LEU A 1 69 ? 7.016 2.507 9.186 1.00 88.69 69 LEU A N 1
ATOM 538 C CA . LEU A 1 69 ? 6.208 3.307 8.264 1.00 88.69 69 LEU A CA 1
ATOM 539 C C . LEU A 1 69 ? 5.381 4.329 9.053 1.00 88.69 69 LEU A C 1
ATOM 541 O O . LEU A 1 69 ? 4.690 3.975 10.010 1.00 88.69 69 LEU A O 1
ATOM 545 N N . SER A 1 70 ? 5.434 5.594 8.636 1.00 90.62 70 SER A N 1
ATOM 546 C CA . SER A 1 70 ? 4.591 6.643 9.211 1.00 90.62 70 SER A CA 1
ATOM 547 C C . SER A 1 70 ? 3.163 6.627 8.650 1.00 90.62 70 SER A C 1
ATOM 549 O O . SER A 1 70 ? 2.844 5.958 7.665 1.00 90.62 70 SER A O 1
ATO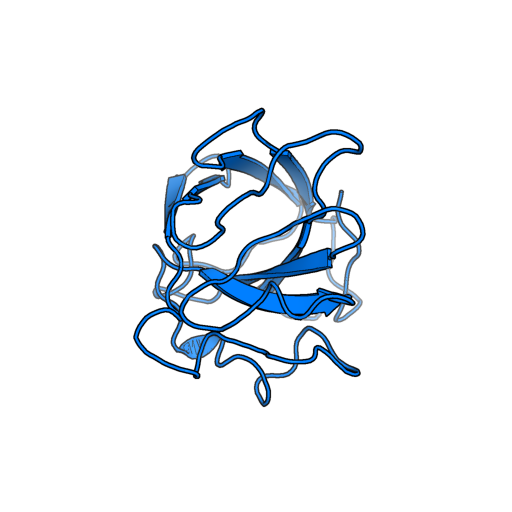M 551 N N . ASN A 1 71 ? 2.301 7.451 9.242 1.00 92.69 71 ASN A N 1
ATOM 552 C CA . ASN A 1 71 ? 0.912 7.656 8.835 1.00 92.69 71 ASN A CA 1
ATOM 553 C C . ASN A 1 71 ? 0.743 8.337 7.459 1.00 92.69 71 ASN A C 1
ATOM 555 O O . ASN A 1 71 ? -0.379 8.447 6.968 1.00 92.69 71 ASN A O 1
ATOM 559 N N . GLU A 1 72 ? 1.838 8.783 6.843 1.00 94.69 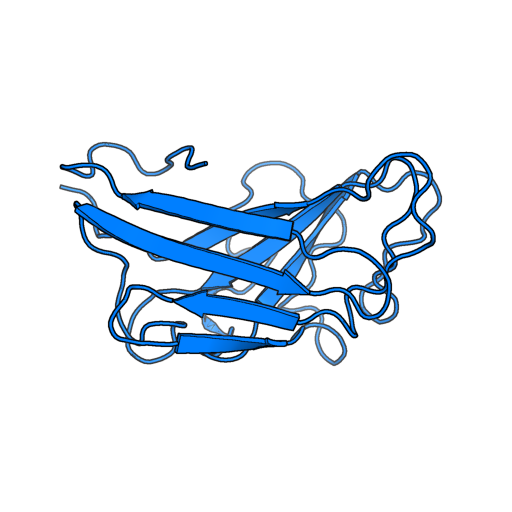72 GLU A N 1
ATOM 560 C CA . GLU A 1 72 ? 1.895 9.461 5.540 1.00 94.69 72 GLU A CA 1
ATOM 561 C C . GLU A 1 72 ? 2.751 8.680 4.526 1.00 94.69 72 GLU A C 1
ATOM 563 O O . GLU A 1 72 ? 3.176 9.208 3.493 1.00 94.69 72 GLU A O 1
ATOM 568 N N . GLN A 1 73 ? 3.031 7.409 4.819 1.00 95.38 73 GLN A N 1
ATOM 569 C CA . GLN A 1 73 ? 3.989 6.603 4.079 1.00 95.38 73 GLN A CA 1
ATOM 570 C C . GLN A 1 73 ? 3.432 5.245 3.656 1.00 95.38 73 GLN A C 1
ATOM 572 O O . GLN A 1 73 ? 2.586 4.652 4.325 1.00 95.38 73 GLN A O 1
ATOM 577 N N . PHE A 1 74 ? 3.946 4.741 2.536 1.00 96.06 74 PHE A N 1
ATOM 578 C CA . PHE A 1 74 ? 3.776 3.353 2.119 1.00 96.06 74 PHE A CA 1
ATOM 579 C C . PHE A 1 74 ? 5.114 2.737 1.689 1.00 96.06 74 PHE A C 1
ATOM 581 O O . PHE A 1 74 ? 6.023 3.435 1.227 1.00 96.06 74 PHE A O 1
ATOM 588 N N . GLY A 1 75 ? 5.225 1.419 1.851 1.00 95.69 75 GLY A N 1
ATOM 589 C CA . GLY A 1 75 ? 6.323 0.604 1.325 1.00 95.69 75 GLY A CA 1
ATOM 590 C C . GLY A 1 75 ? 5.946 -0.080 0.012 1.00 95.69 75 GLY A C 1
ATOM 591 O O . GLY A 1 75 ? 4.766 -0.163 -0.333 1.00 95.69 75 GLY A O 1
ATOM 592 N N . ILE A 1 76 ? 6.940 -0.590 -0.714 1.00 96.31 76 ILE A N 1
ATOM 593 C CA . ILE A 1 76 ? 6.736 -1.313 -1.977 1.00 96.31 76 ILE A CA 1
ATOM 594 C C . ILE A 1 76 ? 7.412 -2.678 -1.897 1.00 96.31 76 ILE A C 1
ATOM 596 O O . ILE A 1 76 ? 8.549 -2.772 -1.445 1.00 96.31 76 ILE A O 1
ATOM 600 N N . GLY A 1 77 ? 6.719 -3.708 -2.371 1.00 95.44 77 GLY A N 1
ATOM 601 C CA . GLY A 1 77 ? 7.280 -5.029 -2.632 1.00 95.44 77 GLY A CA 1
ATOM 602 C C . GLY A 1 77 ? 7.120 -5.425 -4.092 1.00 95.44 77 GLY A C 1
ATOM 603 O O . GLY A 1 77 ? 6.070 -5.174 -4.691 1.00 95.44 77 GLY A O 1
ATOM 604 N N . VAL A 1 78 ? 8.139 -6.049 -4.672 1.00 96.19 78 VAL A N 1
ATOM 605 C CA . VAL A 1 78 ? 8.104 -6.580 -6.038 1.00 96.19 78 VAL A CA 1
ATOM 606 C C . VAL A 1 78 ? 7.567 -8.008 -6.010 1.00 96.19 78 VAL A C 1
ATOM 608 O O . VAL A 1 78 ? 8.218 -8.912 -5.502 1.00 96.19 78 VAL A O 1
ATOM 611 N N . LEU A 1 79 ? 6.368 -8.223 -6.555 1.00 95.25 79 LEU A N 1
ATOM 612 C CA . LEU A 1 79 ? 5.774 -9.564 -6.666 1.00 95.25 79 LEU A CA 1
ATOM 613 C C . LEU A 1 79 ? 6.110 -10.222 -8.008 1.00 95.25 79 LEU A C 1
ATOM 615 O O . LEU A 1 79 ? 6.187 -11.444 -8.117 1.00 95.25 79 LEU A O 1
ATOM 619 N N . GLN A 1 80 ? 6.229 -9.414 -9.058 1.00 95.38 80 GLN A N 1
ATOM 620 C CA . GLN A 1 80 ? 6.589 -9.873 -10.388 1.00 95.38 80 GLN A CA 1
ATOM 621 C C . GLN A 1 80 ? 7.225 -8.715 -11.150 1.00 95.38 80 GLN A C 1
ATOM 623 O O . GLN A 1 80 ? 6.578 -7.688 -11.330 1.00 95.38 80 GLN A O 1
ATOM 628 N N . ASP A 1 81 ? 8.449 -8.915 -11.625 1.00 95.81 81 ASP A N 1
ATOM 629 C CA . ASP A 1 81 ? 9.162 -8.016 -12.532 1.00 95.81 81 ASP A CA 1
ATOM 630 C C . ASP A 1 81 ? 10.059 -8.878 -13.428 1.00 95.81 81 ASP A C 1
ATOM 632 O O . ASP A 1 81 ? 10.922 -9.610 -12.941 1.00 95.81 81 ASP A O 1
ATOM 636 N N . TYR A 1 82 ? 9.799 -8.871 -14.735 1.00 91.75 82 TYR A N 1
ATOM 637 C CA . TYR A 1 82 ? 10.567 -9.685 -15.685 1.00 91.75 82 TYR A CA 1
ATOM 638 C C . TYR A 1 82 ? 11.722 -8.908 -16.323 1.00 91.75 82 TYR A C 1
ATOM 640 O O . TYR A 1 82 ? 12.713 -9.516 -16.730 1.00 91.75 82 TYR A O 1
ATOM 648 N N . ASP A 1 83 ? 11.588 -7.588 -16.462 1.00 93.00 83 ASP A N 1
ATOM 649 C CA . ASP A 1 83 ? 12.542 -6.753 -17.193 1.00 93.00 83 ASP A CA 1
ATOM 650 C C . ASP A 1 83 ? 13.448 -5.905 -16.288 1.00 93.00 83 ASP A C 1
ATOM 652 O O . ASP A 1 83 ? 14.330 -5.207 -16.794 1.00 93.00 83 ASP A O 1
ATOM 656 N N . GLY A 1 84 ? 13.295 -6.027 -14.967 1.00 94.44 84 GLY A N 1
ATOM 657 C CA . GLY A 1 84 ? 14.122 -5.352 -13.970 1.00 94.44 84 GLY A CA 1
ATOM 658 C C . GLY A 1 84 ? 13.808 -3.861 -13.856 1.00 94.44 84 GLY A C 1
ATOM 659 O O . GLY A 1 84 ? 14.684 -3.074 -13.491 1.00 94.44 84 GLY A O 1
ATOM 660 N N . SER A 1 85 ? 12.600 -3.448 -14.242 1.00 95.31 85 SER A N 1
ATOM 661 C CA . SER A 1 85 ? 12.172 -2.048 -14.200 1.00 95.31 85 SER A CA 1
ATOM 662 C C . SER A 1 85 ? 11.844 -1.551 -12.792 1.00 95.31 85 SER A C 1
ATOM 664 O O . SER A 1 85 ? 11.820 -0.336 -12.564 1.00 95.31 85 SER A O 1
ATOM 666 N N . MET A 1 86 ? 11.658 -2.464 -11.837 1.00 96.19 86 MET A N 1
ATOM 667 C CA . MET A 1 86 ? 11.372 -2.159 -10.447 1.00 96.19 86 MET A CA 1
ATOM 668 C C . MET A 1 86 ? 12.640 -2.220 -9.590 1.00 96.19 86 MET A C 1
ATOM 670 O O . MET A 1 86 ? 13.203 -3.274 -9.311 1.00 96.19 86 MET A O 1
ATOM 674 N N . SER A 1 87 ? 13.067 -1.058 -9.101 1.00 95.81 87 SER A N 1
ATOM 675 C CA . SER A 1 87 ? 14.159 -0.935 -8.131 1.00 95.81 87 SER A CA 1
ATOM 676 C C . SER A 1 87 ? 13.789 0.042 -7.021 1.00 95.81 87 SER A C 1
ATOM 678 O O . SER A 1 87 ? 12.920 0.888 -7.206 1.00 95.81 87 SER A O 1
ATOM 680 N N . GLN A 1 88 ? 14.489 -0.025 -5.889 1.00 95.69 88 GLN A N 1
ATOM 681 C CA . GLN A 1 88 ? 14.225 0.825 -4.726 1.00 95.69 88 GLN A CA 1
ATOM 682 C C . GLN A 1 88 ? 14.141 2.323 -5.068 1.00 95.69 88 GLN A C 1
ATOM 684 O O . GLN A 1 88 ? 13.239 3.018 -4.616 1.00 95.69 88 GLN A O 1
ATOM 689 N N . THR A 1 89 ? 15.081 2.846 -5.854 1.00 96.19 89 THR A N 1
ATOM 690 C CA . THR A 1 89 ? 15.133 4.279 -6.194 1.00 96.19 89 THR A CA 1
ATOM 691 C C . THR A 1 89 ? 14.422 4.616 -7.501 1.00 96.19 89 THR A C 1
ATOM 693 O O . THR A 1 89 ? 14.217 5.791 -7.795 1.00 96.19 89 THR A O 1
ATOM 696 N N . ASN A 1 90 ? 14.037 3.603 -8.278 1.00 95.44 90 ASN A N 1
ATOM 697 C CA . ASN A 1 90 ? 13.298 3.741 -9.528 1.00 95.44 90 ASN A CA 1
ATOM 698 C C . ASN A 1 90 ? 12.275 2.591 -9.650 1.00 95.44 90 ASN A C 1
ATOM 700 O O . ASN A 1 90 ? 12.521 1.635 -10.393 1.00 95.44 90 ASN A O 1
ATOM 704 N N . PRO A 1 91 ? 11.173 2.625 -8.875 1.00 96.44 91 PRO A N 1
ATOM 705 C CA . PRO A 1 91 ? 10.160 1.573 -8.831 1.00 96.44 91 PRO A CA 1
ATOM 706 C C . PRO A 1 91 ? 9.132 1.769 -9.953 1.00 96.44 91 PRO A C 1
ATOM 708 O O . PRO A 1 91 ? 8.004 2.211 -9.725 1.00 96.44 91 PRO A O 1
ATOM 711 N N . VAL A 1 92 ? 9.527 1.465 -11.188 1.00 96.25 92 VAL A N 1
ATOM 712 C CA . VAL A 1 92 ? 8.692 1.717 -12.365 1.00 96.25 92 VAL A CA 1
ATOM 713 C C . VAL A 1 92 ? 7.891 0.471 -12.723 1.00 96.25 92 VAL A C 1
ATOM 715 O O . VAL A 1 92 ? 8.457 -0.537 -13.118 1.00 96.25 92 VAL A O 1
ATOM 718 N N . LEU A 1 93 ? 6.564 0.558 -12.643 1.00 94.94 93 LEU A N 1
ATOM 719 C CA . LEU A 1 93 ? 5.648 -0.484 -13.100 1.00 94.94 93 LEU A CA 1
ATOM 720 C C . LEU A 1 93 ? 5.445 -0.419 -14.611 1.00 94.94 93 LEU A C 1
ATOM 722 O O . LEU A 1 93 ? 5.050 0.617 -15.165 1.00 94.94 93 LEU A O 1
ATOM 726 N N . ASN A 1 94 ? 5.606 -1.560 -15.272 1.00 94.06 94 ASN A N 1
ATOM 727 C CA . ASN A 1 94 ? 5.299 -1.722 -16.678 1.00 94.06 94 ASN A CA 1
ATOM 728 C C . ASN A 1 94 ? 4.566 -3.048 -16.979 1.00 94.06 94 ASN A C 1
ATOM 730 O O . ASN A 1 94 ? 3.994 -3.709 -16.112 1.00 94.06 94 ASN A O 1
ATOM 734 N N . ARG A 1 95 ? 4.410 -3.363 -18.268 1.00 93.31 95 ARG A N 1
ATOM 735 C CA . ARG A 1 95 ? 3.553 -4.455 -18.729 1.00 93.31 95 ARG A CA 1
ATOM 736 C C . ARG A 1 95 ? 4.018 -5.797 -18.158 1.00 93.31 95 ARG A C 1
ATOM 738 O O . ARG A 1 95 ? 4.991 -6.374 -18.624 1.00 93.31 95 ARG A O 1
ATOM 745 N N . GLY A 1 96 ? 3.149 -6.383 -17.341 1.00 91.69 96 GLY A N 1
ATOM 746 C CA . GLY A 1 96 ? 3.352 -7.715 -16.774 1.00 91.69 96 GLY A CA 1
ATOM 747 C C . GLY A 1 96 ? 3.837 -7.673 -15.333 1.00 91.69 96 GLY A C 1
ATOM 748 O O . GLY A 1 96 ? 3.768 -8.705 -14.669 1.00 91.69 96 GLY A O 1
ATOM 749 N N . ASP A 1 97 ? 4.217 -6.497 -14.840 1.00 95.75 97 ASP A N 1
ATOM 750 C CA . ASP A 1 97 ? 4.713 -6.342 -13.483 1.00 95.75 97 ASP A CA 1
ATOM 751 C C . ASP A 1 97 ? 3.569 -6.314 -12.471 1.00 95.75 97 ASP A C 1
ATOM 753 O O . ASP A 1 97 ? 2.429 -5.922 -12.766 1.00 95.75 97 ASP A O 1
ATOM 757 N N . LYS A 1 98 ? 3.885 -6.738 -11.250 1.00 95.69 98 LYS A N 1
ATOM 758 C CA . LYS A 1 98 ? 2.997 -6.670 -10.095 1.00 95.69 98 LYS A CA 1
ATOM 759 C C . LYS A 1 98 ? 3.781 -6.193 -8.892 1.00 95.69 98 LYS A C 1
ATOM 761 O O . LYS A 1 98 ? 4.836 -6.739 -8.577 1.00 95.69 98 LYS A O 1
ATOM 766 N N . ALA A 1 99 ? 3.198 -5.245 -8.178 1.00 96.12 99 ALA A N 1
ATOM 767 C CA . ALA A 1 99 ? 3.747 -4.743 -6.932 1.00 96.12 99 ALA A CA 1
ATOM 768 C C . ALA A 1 99 ? 2.746 -4.908 -5.793 1.00 96.12 99 ALA A C 1
ATOM 770 O O . ALA A 1 99 ? 1.530 -4.938 -6.003 1.00 96.12 99 ALA A O 1
ATOM 771 N N . VAL A 1 100 ? 3.274 -4.975 -4.581 1.00 96.19 100 VAL A N 1
ATOM 772 C CA . VAL A 1 100 ? 2.523 -4.847 -3.339 1.00 96.19 100 VAL A CA 1
ATOM 773 C C . VAL A 1 100 ? 2.793 -3.461 -2.772 1.00 96.19 100 VAL A C 1
ATOM 775 O O . VAL A 1 100 ? 3.944 -3.060 -2.639 1.00 96.19 100 VAL A O 1
ATOM 778 N N . LEU A 1 101 ? 1.737 -2.728 -2.434 1.00 96.06 101 LEU A N 1
ATOM 779 C CA . LEU A 1 101 ? 1.832 -1.490 -1.668 1.00 96.06 101 LEU A CA 1
ATOM 780 C C . LEU A 1 101 ? 1.527 -1.814 -0.206 1.00 96.06 101 LEU A C 1
ATOM 782 O O . LEU A 1 101 ? 0.415 -2.241 0.124 1.00 96.06 101 LEU A O 1
ATOM 786 N N . TYR A 1 102 ? 2.523 -1.636 0.652 1.00 95.31 102 TYR A N 1
ATOM 787 C CA . TYR A 1 102 ? 2.446 -1.921 2.078 1.00 95.31 102 TYR A CA 1
ATOM 788 C C . TYR A 1 102 ? 1.996 -0.683 2.839 1.00 95.31 102 TYR A C 1
ATOM 790 O O . TYR A 1 102 ? 2.663 0.351 2.806 1.00 95.31 102 TYR A O 1
ATOM 798 N N . ILE A 1 103 ? 0.862 -0.787 3.527 1.00 94.88 103 ILE A N 1
ATOM 799 C CA . ILE A 1 103 ? 0.264 0.311 4.285 1.00 94.88 103 ILE A CA 1
ATOM 800 C C . ILE A 1 103 ? 0.089 -0.131 5.735 1.00 94.88 103 ILE A C 1
ATOM 802 O O . ILE A 1 103 ? -0.583 -1.125 6.025 1.00 94.88 103 ILE A O 1
ATOM 806 N N . PHE A 1 104 ? 0.684 0.626 6.650 1.00 93.94 104 PHE A N 1
ATOM 807 C CA . PHE A 1 104 ? 0.645 0.340 8.076 1.00 93.94 104 PHE A CA 1
ATOM 808 C C . PHE A 1 104 ? -0.511 1.070 8.761 1.00 93.94 104 PHE A C 1
ATOM 810 O O . PHE A 1 104 ? -0.685 2.277 8.604 1.00 93.94 104 PHE A O 1
ATOM 817 N N . THR A 1 105 ? -1.307 0.349 9.545 1.00 91.19 105 THR A N 1
ATOM 818 C CA . THR A 1 105 ? -2.480 0.909 10.231 1.00 91.19 105 THR A CA 1
ATOM 819 C C . THR A 1 105 ? -2.433 0.698 11.736 1.00 91.19 105 THR A C 1
ATOM 821 O O . THR A 1 105 ? -3.436 0.902 12.392 1.00 91.19 105 THR A O 1
ATOM 824 N N . ASN A 1 106 ? -1.316 0.278 12.327 1.00 87.69 106 ASN A N 1
ATOM 825 C CA . ASN A 1 106 ? -1.277 0.026 13.768 1.00 87.69 106 ASN A CA 1
ATOM 826 C C . ASN A 1 106 ? -1.027 1.301 14.586 1.00 87.69 106 ASN A C 1
ATOM 828 O O . ASN A 1 106 ? -0.079 2.026 14.288 1.00 87.69 106 ASN A O 1
ATOM 832 N N . ASP A 1 107 ? -1.772 1.474 15.682 1.00 83.19 107 ASP A N 1
ATOM 833 C CA . ASP A 1 107 ? -1.510 2.469 16.738 1.00 83.19 107 ASP A CA 1
ATOM 834 C C . ASP A 1 107 ? -1.340 3.913 16.203 1.00 83.19 107 ASP A C 1
ATOM 836 O O . ASP A 1 107 ? -1.690 4.222 15.066 1.00 83.19 107 ASP A O 1
ATOM 840 N N . THR A 1 108 ? -0.819 4.826 17.024 1.00 81.19 108 THR A N 1
ATOM 841 C CA . THR A 1 108 ? -0.673 6.259 16.739 1.00 81.19 108 THR A CA 1
ATOM 842 C C . THR A 1 108 ? 0.196 6.596 15.528 1.00 81.19 108 THR A C 1
ATOM 844 O O . THR A 1 108 ? 0.022 7.672 14.952 1.00 81.19 108 THR A O 1
ATOM 847 N N . THR A 1 109 ? 1.100 5.702 15.124 1.00 85.50 109 THR A N 1
ATOM 848 C CA . THR A 1 109 ? 1.984 5.891 13.965 1.00 85.50 109 THR A CA 1
ATOM 849 C C . THR A 1 109 ? 1.373 5.391 12.659 1.00 85.50 109 THR A C 1
ATOM 851 O O . THR A 1 109 ? 1.837 5.792 11.596 1.00 85.50 109 THR A O 1
ATOM 854 N N . GLY A 1 110 ? 0.325 4.565 12.717 1.00 88.94 110 GLY A N 1
ATOM 855 C CA . GLY A 1 110 ? -0.387 4.070 11.546 1.00 88.94 110 GLY A CA 1
ATOM 856 C C . GLY A 1 110 ? -1.257 5.128 10.868 1.00 88.94 110 GLY A C 1
ATOM 857 O O . GLY A 1 110 ? -1.611 6.160 11.443 1.00 88.94 110 GLY A O 1
ATOM 858 N N . VAL A 1 111 ? -1.665 4.835 9.633 1.00 92.81 111 VAL A N 1
ATOM 859 C CA . VAL A 1 111 ? -2.427 5.743 8.756 1.00 92.81 111 VAL A CA 1
ATOM 860 C C . VAL A 1 111 ? -3.701 6.311 9.396 1.00 92.81 111 VAL A C 1
ATOM 862 O O . VAL A 1 111 ? -4.034 7.478 9.185 1.00 92.81 111 VAL A O 1
ATOM 865 N N . PHE A 1 112 ? -4.395 5.530 10.225 1.00 93.19 112 PHE A N 1
ATOM 866 C CA . PHE A 1 112 ? -5.601 5.976 10.936 1.00 93.19 112 PHE A CA 1
ATOM 867 C C . PHE A 1 112 ? -5.351 6.309 12.411 1.00 93.19 112 PHE A C 1
ATOM 869 O O . PHE A 1 112 ? -6.286 6.601 13.154 1.00 93.19 112 PHE A O 1
ATOM 876 N N . SER A 1 113 ? -4.089 6.321 12.844 1.00 90.12 113 SER A N 1
ATOM 877 C CA . SER A 1 113 ? -3.671 6.392 14.252 1.00 90.12 113 SER A CA 1
ATOM 878 C C . SER A 1 113 ? -4.381 5.365 15.157 1.00 90.12 113 SER A C 1
ATOM 880 O O . SER A 1 113 ? -4.549 5.618 16.349 1.00 90.12 113 SER A O 1
ATOM 882 N N . ASP A 1 114 ? -4.874 4.280 14.560 1.00 90.75 114 ASP A N 1
ATOM 883 C CA . ASP A 1 114 ? -5.588 3.167 15.177 1.00 90.75 114 ASP A CA 1
ATOM 884 C C . ASP A 1 114 ? -5.697 2.017 14.161 1.00 90.75 114 ASP A C 1
ATOM 886 O O . ASP A 1 114 ? -5.688 2.260 12.948 1.00 90.75 114 ASP A O 1
ATOM 890 N N . GLN A 1 115 ? -5.843 0.787 14.656 1.00 92.62 115 GLN A N 1
ATOM 891 C CA . GLN A 1 115 ? -6.123 -0.394 13.834 1.00 92.62 115 GLN A CA 1
ATOM 892 C C . GLN A 1 115 ? -7.500 -0.270 13.168 1.00 92.62 115 GLN A C 1
ATOM 894 O O . GLN A 1 115 ? -8.349 0.489 13.617 1.00 92.62 115 GLN A O 1
ATOM 899 N N . ILE A 1 116 ? -7.758 -1.028 12.097 1.00 93.50 116 ILE A N 1
ATOM 900 C CA . ILE A 1 116 ? -9.065 -1.008 11.424 1.00 93.50 116 ILE A CA 1
ATOM 901 C C . ILE A 1 116 ? -10.018 -1.971 12.146 1.00 93.50 116 ILE A C 1
ATOM 903 O O . ILE A 1 116 ? -9.879 -3.197 11.984 1.00 93.50 116 ILE A O 1
ATOM 907 N N . PRO A 1 117 ? -11.031 -1.466 12.877 1.00 93.38 117 PRO A N 1
ATOM 908 C CA . PRO A 1 117 ? -11.942 -2.329 13.606 1.00 93.38 117 PRO A CA 1
ATOM 909 C C . PRO A 1 117 ? -12.890 -3.055 12.651 1.00 93.38 117 PRO A C 1
ATOM 911 O O . PRO A 1 117 ? -12.902 -2.826 11.439 1.00 93.38 117 PRO A O 1
ATOM 914 N N . THR A 1 118 ? -13.692 -3.970 13.187 1.00 93.69 118 THR A N 1
ATOM 915 C CA . THR A 1 118 ? -14.727 -4.680 12.421 1.00 93.69 118 THR A CA 1
ATOM 916 C C . THR A 1 118 ? -15.807 -3.730 11.892 1.00 93.69 118 THR A C 1
ATOM 918 O O . THR A 1 118 ? -16.216 -2.819 12.609 1.00 93.69 118 THR A O 1
ATOM 921 N N . ARG A 1 119 ? -16.376 -4.023 10.714 1.00 94.00 119 ARG A N 1
ATOM 922 C CA . ARG A 1 119 ? -17.449 -3.240 10.058 1.00 94.00 119 ARG A CA 1
ATOM 923 C C . ARG A 1 119 ? -17.076 -1.797 9.704 1.00 94.00 119 ARG A C 1
ATOM 925 O O . ARG A 1 119 ? -17.952 -0.937 9.647 1.00 94.00 119 ARG A O 1
ATOM 932 N N . THR A 1 120 ? -15.805 -1.552 9.438 1.00 95.12 120 THR A N 1
ATOM 933 C CA . THR A 1 120 ? -15.303 -0.252 8.997 1.00 95.12 120 THR A CA 1
ATOM 934 C C . THR A 1 120 ? -15.251 -0.221 7.484 1.00 95.12 120 THR A C 1
ATOM 936 O O . THR A 1 120 ? -14.702 -1.131 6.860 1.00 95.12 120 THR A O 1
ATOM 939 N N . GLU A 1 121 ? -15.835 0.816 6.897 1.00 96.12 121 GLU A N 1
ATOM 940 C CA . GLU A 1 121 ? -15.700 1.101 5.475 1.00 96.12 121 GLU A CA 1
ATOM 941 C C . GLU A 1 121 ? -14.383 1.837 5.234 1.00 96.12 121 GLU A C 1
ATOM 943 O O . GLU A 1 121 ? -14.134 2.891 5.814 1.00 96.12 121 GLU A O 1
ATOM 948 N N . ILE A 1 122 ? -13.547 1.272 4.370 1.00 96.31 122 ILE A N 1
ATOM 949 C CA . ILE A 1 122 ? -12.301 1.879 3.923 1.00 96.31 122 ILE A CA 1
ATOM 950 C C . ILE A 1 122 ? -12.444 2.192 2.445 1.00 96.31 122 ILE A C 1
ATOM 952 O O . ILE A 1 122 ? -12.805 1.325 1.648 1.00 96.31 122 ILE A O 1
ATOM 956 N N . PHE A 1 123 ? -12.116 3.419 2.063 1.00 96.69 123 PHE A N 1
ATOM 957 C CA . PHE A 1 123 ? -12.081 3.833 0.670 1.00 96.69 123 PHE A CA 1
ATOM 958 C C . PHE A 1 123 ? -10.818 4.629 0.374 1.00 96.69 123 PHE A C 1
ATOM 960 O O . PHE A 1 123 ? -10.292 5.3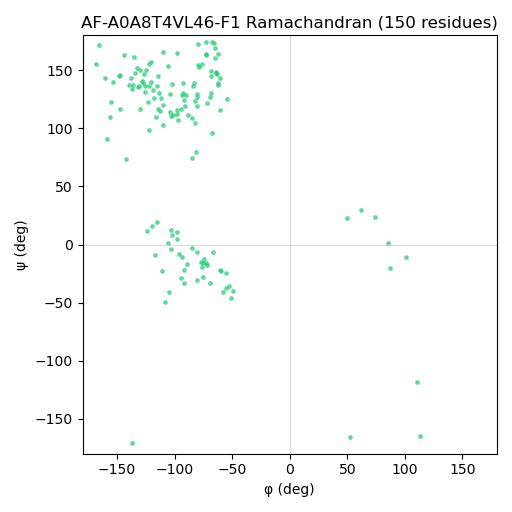63 1.209 1.00 96.69 123 PHE A O 1
ATOM 967 N N . GLY A 1 124 ? -10.322 4.495 -0.846 1.00 96.19 124 GLY A N 1
ATOM 968 C CA . GLY A 1 124 ? -9.078 5.112 -1.251 1.00 96.19 124 GLY A CA 1
ATOM 969 C C . GLY A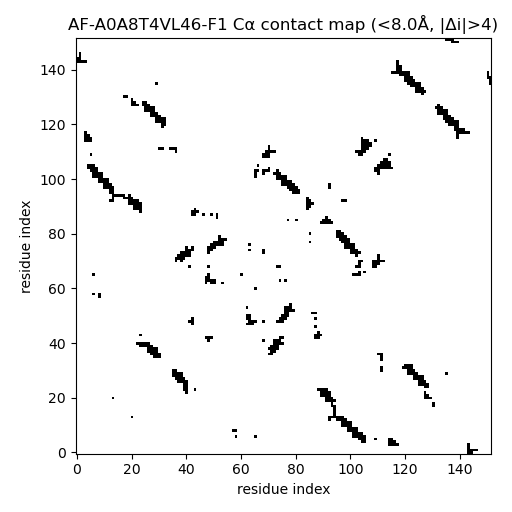 1 124 ? -8.871 5.123 -2.751 1.00 96.19 124 GLY A C 1
ATOM 970 O O . GLY A 1 124 ? -9.633 4.540 -3.527 1.00 96.19 124 GLY A O 1
ATOM 971 N N . ARG A 1 125 ? -7.829 5.836 -3.165 1.00 97.06 125 ARG A N 1
ATOM 972 C CA . ARG A 1 125 ? -7.401 5.937 -4.554 1.00 97.06 125 ARG A CA 1
ATOM 973 C C . ARG A 1 125 ? -5.890 5.884 -4.638 1.00 97.06 125 ARG A C 1
ATOM 975 O O . ARG A 1 125 ? -5.213 6.558 -3.874 1.00 97.06 125 ARG A O 1
ATOM 982 N N . ILE A 1 126 ? -5.391 5.138 -5.610 1.00 97.06 126 ILE A N 1
ATOM 983 C CA . ILE A 1 126 ? -3.973 5.089 -5.962 1.00 97.06 126 ILE A CA 1
ATOM 984 C C . ILE A 1 126 ? -3.822 5.963 -7.196 1.00 97.06 126 ILE A C 1
ATOM 986 O O . ILE A 1 126 ? -4.396 5.649 -8.239 1.00 97.06 126 ILE A O 1
ATOM 990 N N . ILE A 1 127 ? -3.145 7.094 -7.057 1.00 97.12 127 ILE A N 1
ATOM 991 C CA . ILE A 1 127 ? -3.060 8.137 -8.075 1.00 97.12 127 ILE A CA 1
ATOM 992 C C . ILE A 1 127 ? -1.632 8.135 -8.624 1.00 97.12 127 ILE A C 1
ATOM 994 O O . ILE A 1 127 ? -0.736 8.634 -7.941 1.00 97.12 127 ILE A O 1
ATOM 998 N N . PRO A 1 128 ? -1.409 7.567 -9.821 1.00 94.81 128 PRO A N 1
ATOM 999 C CA . PRO A 1 128 ? -0.115 7.6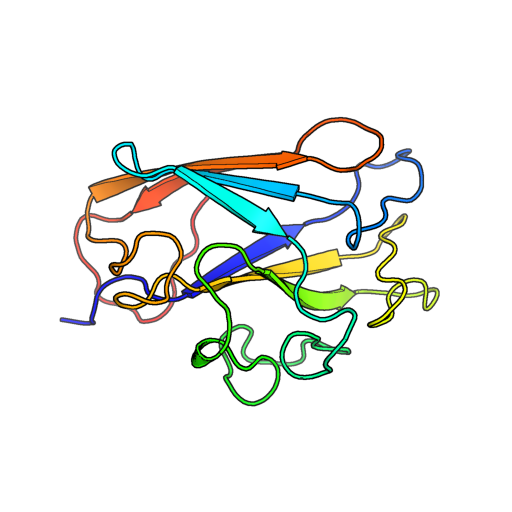54 -10.481 1.00 94.81 128 PRO A CA 1
ATOM 1000 C C . PRO A 1 128 ? 0.128 9.070 -11.015 1.00 94.81 128 PRO A C 1
ATOM 1002 O O . PRO A 1 128 ? -0.819 9.838 -11.200 1.00 94.81 128 PRO A O 1
ATOM 1005 N N . GLU A 1 129 ? 1.383 9.391 -11.330 1.00 92.50 129 GLU A N 1
ATOM 1006 C CA . GLU A 1 129 ? 1.750 10.654 -11.988 1.00 92.50 129 GLU A CA 1
ATOM 1007 C C . GLU A 1 129 ? 1.025 10.838 -13.327 1.00 92.50 129 GLU A C 1
ATOM 1009 O O . GLU A 1 129 ? 0.534 11.922 -13.647 1.00 92.50 129 GLU A O 1
ATOM 1014 N N . ILE A 1 130 ? 0.919 9.753 -14.096 1.00 88.19 130 ILE A N 1
ATOM 1015 C CA . ILE A 1 130 ? 0.233 9.715 -15.383 1.00 88.19 130 ILE A CA 1
ATOM 1016 C C . ILE A 1 130 ? -0.719 8.522 -15.396 1.00 88.19 130 ILE A C 1
A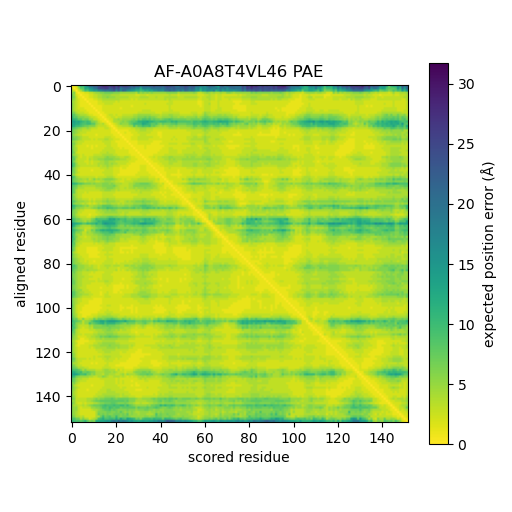TOM 1018 O O . ILE A 1 130 ? -0.374 7.407 -15.004 1.00 88.19 130 ILE A O 1
ATOM 1022 N N . GLY A 1 131 ? -1.931 8.751 -15.896 1.00 86.44 131 GLY A N 1
ATOM 1023 C CA . GLY A 1 131 ? -2.925 7.708 -16.115 1.00 86.44 131 GLY A CA 1
ATOM 1024 C C . GLY A 1 131 ? -4.147 7.829 -15.212 1.00 86.44 131 GLY A C 1
ATOM 1025 O O . GLY A 1 131 ? -4.454 8.876 -14.649 1.00 86.44 131 GLY A O 1
ATOM 1026 N N . SER A 1 132 ? -4.918 6.746 -15.148 1.00 90.38 132 SER A N 1
ATOM 1027 C CA . SER A 1 132 ? -6.156 6.705 -14.368 1.00 90.38 132 SER A CA 1
ATOM 1028 C C . SER A 1 132 ? -5.901 6.180 -12.957 1.00 90.38 132 SER A C 1
ATOM 1030 O O . SER A 1 132 ? -5.223 5.160 -12.827 1.00 90.38 132 SER A O 1
ATOM 1032 N N . PRO A 1 133 ? -6.523 6.773 -11.925 1.00 94.06 133 PRO A N 1
ATOM 1033 C CA . PRO A 1 133 ? -6.424 6.255 -10.570 1.00 94.06 133 PRO A CA 1
ATOM 1034 C C . PRO A 1 133 ? -6.969 4.828 -10.423 1.00 94.06 133 PRO A C 1
ATOM 1036 O O . PRO A 1 133 ? -7.987 4.470 -11.026 1.00 94.06 133 PRO A O 1
ATOM 1039 N N . GLY A 1 134 ? -6.313 4.033 -9.578 1.00 93.38 134 GLY A N 1
ATOM 1040 C CA . GLY A 1 134 ? -6.867 2.806 -9.003 1.00 93.38 134 GLY A CA 1
ATOM 1041 C C . GLY A 1 134 ? -7.794 3.128 -7.830 1.00 93.38 134 GLY A C 1
ATOM 1042 O O . GLY A 1 134 ? -7.642 4.170 -7.195 1.00 93.38 134 GLY A O 1
ATOM 1043 N N . VAL A 1 135 ? -8.757 2.253 -7.539 1.00 95.69 135 VAL A N 1
ATOM 1044 C CA . VAL A 1 135 ? -9.711 2.424 -6.429 1.00 95.69 135 VAL A CA 1
ATOM 1045 C C . VAL A 1 135 ? -9.497 1.319 -5.404 1.00 95.69 135 VAL A C 1
ATOM 1047 O O . VAL A 1 135 ? -9.353 0.158 -5.772 1.00 95.69 135 VAL A O 1
ATOM 1050 N N . ILE A 1 136 ? -9.509 1.701 -4.130 1.00 96.12 136 ILE A N 1
ATOM 1051 C CA . ILE A 1 136 ? -9.569 0.805 -2.974 1.00 96.12 136 ILE A CA 1
ATOM 1052 C C . ILE A 1 136 ? -10.940 1.037 -2.336 1.00 96.12 136 ILE A C 1
ATOM 1054 O O . ILE A 1 136 ? -11.285 2.187 -2.066 1.00 96.12 136 ILE A O 1
ATOM 1058 N N . SER A 1 137 ? -11.743 -0.002 -2.119 1.00 96.06 137 SER A N 1
ATOM 1059 C CA . SER A 1 137 ? -13.024 0.138 -1.420 1.00 96.06 137 SER A CA 1
ATOM 1060 C C . SER A 1 137 ? -13.435 -1.186 -0.806 1.00 96.06 137 SER A C 1
ATOM 1062 O O . SER A 1 137 ? -13.802 -2.093 -1.527 1.00 96.06 137 SER A O 1
ATOM 1064 N N . PHE A 1 138 ? -13.395 -1.301 0.515 1.00 95.69 138 PHE A N 1
ATOM 1065 C CA . PHE A 1 138 ? -13.820 -2.522 1.190 1.00 95.69 138 PHE A CA 1
ATOM 1066 C C . PHE A 1 138 ? -14.509 -2.206 2.512 1.00 95.69 138 PHE A C 1
ATOM 1068 O O . PHE A 1 138 ? -14.368 -1.123 3.076 1.00 95.69 138 PHE A O 1
ATOM 1075 N N . THR A 1 139 ? -15.239 -3.183 3.043 1.00 95.38 139 THR A N 1
ATOM 1076 C CA . THR A 1 139 ? -15.756 -3.137 4.414 1.00 95.38 139 THR A CA 1
ATOM 1077 C C . THR A 1 139 ? -15.163 -4.288 5.207 1.00 95.38 139 THR A C 1
ATOM 1079 O O . THR A 1 139 ? -15.271 -5.446 4.797 1.00 95.38 139 THR A O 1
ATOM 1082 N N . SER A 1 140 ? -14.536 -3.991 6.345 1.00 94.19 140 SER A N 1
ATOM 1083 C CA . SER A 1 140 ? -13.965 -5.030 7.199 1.00 94.19 140 SER A CA 1
ATOM 1084 C C . SER A 1 140 ? -15.062 -5.962 7.762 1.00 94.19 140 SER A C 1
ATOM 1086 O O . SER A 1 140 ? -16.203 -5.539 7.993 1.00 94.19 140 SER A O 1
ATOM 1088 N N . PRO A 1 141 ? -14.767 -7.259 7.973 1.00 92.62 141 PRO A N 1
ATOM 1089 C CA . PRO A 1 141 ? -15.757 -8.250 8.386 1.00 92.62 141 PRO A CA 1
ATOM 1090 C C . PRO A 1 141 ? -16.333 -7.967 9.778 1.00 92.62 141 PRO A C 1
ATOM 1092 O O . PRO A 1 141 ? -15.829 -7.157 10.549 1.00 92.62 141 PRO A O 1
ATOM 1095 N N . LYS A 1 142 ? -17.402 -8.690 10.134 1.00 91.00 142 LYS A N 1
ATOM 1096 C CA . LYS A 1 142 ? -18.089 -8.535 11.429 1.00 91.00 142 LYS A CA 1
ATOM 1097 C C . LYS A 1 142 ? -17.312 -9.091 12.630 1.00 91.00 142 LYS A C 1
ATOM 1099 O O . LYS A 1 142 ? -17.713 -8.809 13.754 1.00 91.00 142 LYS A O 1
ATOM 1104 N N . ALA A 1 143 ? -16.299 -9.922 12.400 1.00 89.81 143 ALA A N 1
ATOM 1105 C CA . ALA A 1 143 ? -15.455 -10.515 13.431 1.00 89.81 143 ALA A CA 1
ATOM 1106 C C . ALA A 1 143 ? -14.133 -10.994 12.819 1.00 89.81 143 ALA A C 1
ATOM 1108 O O . ALA A 1 143 ? -14.142 -11.552 11.717 1.00 89.81 143 ALA A O 1
ATOM 1109 N N . TYR A 1 144 ? -13.033 -10.843 13.561 1.00 91.00 144 TYR A N 1
ATOM 1110 C CA . TYR A 1 144 ? -11.728 -11.366 13.170 1.00 91.00 144 TYR A CA 1
ATOM 1111 C C . TYR A 1 144 ? -11.435 -12.730 13.829 1.00 91.00 144 TYR A C 1
ATOM 1113 O O . TYR A 1 144 ? -11.172 -12.830 15.031 1.00 91.00 144 TYR A O 1
ATOM 1121 N N . VAL A 1 145 ? -11.496 -13.797 13.027 1.00 89.38 145 VAL A N 1
ATOM 1122 C CA . VAL A 1 145 ? -11.235 -15.201 13.409 1.00 89.38 145 VAL A CA 1
ATOM 1123 C C . VAL A 1 145 ? -9.955 -15.795 12.799 1.00 89.38 145 VAL A C 1
ATOM 1125 O O . VAL A 1 145 ? -9.393 -16.724 13.367 1.00 89.38 145 VAL A O 1
ATOM 1128 N N . ASN A 1 146 ? -9.479 -15.235 11.688 1.00 86.94 146 ASN A N 1
ATOM 1129 C CA . ASN A 1 146 ? -8.228 -15.552 10.997 1.00 86.94 146 ASN A CA 1
ATOM 1130 C C . ASN A 1 146 ? -7.213 -14.405 11.131 1.00 86.94 146 ASN A C 1
ATOM 1132 O O . ASN A 1 146 ? -7.584 -13.280 11.470 1.00 86.94 146 ASN A O 1
ATOM 1136 N N . LYS A 1 147 ? -5.945 -14.685 10.805 1.00 84.69 147 LYS A N 1
ATOM 1137 C CA . LYS A 1 147 ? -4.875 -13.673 10.719 1.00 84.69 147 LYS A CA 1
ATOM 1138 C C . LYS A 1 147 ? -4.873 -12.891 9.400 1.00 84.69 147 LYS A C 1
ATOM 1140 O O . LYS A 1 147 ? -4.460 -11.742 9.388 1.00 84.69 147 LYS A O 1
ATOM 1145 N N . ILE A 1 148 ? -5.312 -13.519 8.309 1.00 86.81 148 ILE A N 1
ATOM 1146 C CA . ILE A 1 148 ? -5.266 -12.962 6.951 1.00 86.81 148 ILE A CA 1
ATOM 1147 C C . ILE A 1 148 ? -6.686 -12.927 6.388 1.00 86.81 148 ILE A C 1
ATOM 1149 O O . ILE A 1 148 ? -7.436 -13.899 6.522 1.00 86.81 148 ILE A O 1
ATOM 1153 N N . TYR A 1 149 ? -7.030 -11.813 5.742 1.00 87.50 149 TYR A N 1
ATOM 1154 C CA . TYR A 1 149 ? -8.291 -11.615 5.033 1.00 87.50 149 TYR A CA 1
ATOM 1155 C C . TYR A 1 149 ? -8.020 -11.128 3.620 1.00 87.50 149 TYR A C 1
ATOM 1157 O O . TYR A 1 149 ? -7.153 -10.286 3.404 1.00 87.50 149 TYR A O 1
ATOM 1165 N N . VAL A 1 150 ? -8.808 -11.631 2.675 1.00 88.75 150 VAL A N 1
ATOM 1166 C CA . VAL A 1 150 ? -8.883 -11.075 1.325 1.00 88.75 150 VAL A CA 1
ATOM 1167 C C . VAL A 1 150 ? -10.014 -10.055 1.317 1.00 88.75 150 VAL A C 1
ATOM 1169 O O . VAL A 1 150 ? -11.141 -10.381 1.695 1.00 88.75 150 VAL A O 1
ATOM 1172 N N . LEU A 1 151 ? -9.694 -8.826 0.922 1.00 87.25 151 LEU A N 1
ATOM 1173 C CA . LEU A 1 151 ? -10.599 -7.680 0.884 1.00 87.25 151 LEU A CA 1
ATOM 1174 C C . LEU A 1 151 ? -10.533 -7.081 -0.525 1.00 87.25 151 LEU A C 1
ATOM 1176 O O . LEU A 1 151 ? -9.447 -7.022 -1.104 1.00 87.25 151 LEU A O 1
ATOM 1180 N N . GLN A 1 152 ? -11.675 -6.677 -1.080 1.00 68.75 152 GLN A N 1
ATOM 1181 C CA . GLN A 1 152 ? -11.766 -6.043 -2.395 1.00 68.75 152 GLN A CA 1
ATOM 1182 C C . GLN A 1 152 ? -12.906 -5.038 -2.433 1.00 68.75 152 GLN A C 1
ATOM 1184 O O . GLN A 1 152 ? -13.928 -5.308 -1.756 1.00 68.75 152 GLN A O 1
#